Protein AF-A0A8J6BD23-F1 (afdb_monomer_lite)

Structure (mmCIF, N/CA/C/O backbone):
data_AF-A0A8J6BD23-F1
#
_entry.id   AF-A0A8J6BD23-F1
#
loop_
_atom_site.group_PDB
_atom_site.id
_atom_site.type_symbol
_atom_site.label_atom_id
_atom_site.label_alt_id
_atom_site.label_comp_id
_atom_site.label_asym_id
_atom_site.label_entity_id
_atom_site.label_seq_id
_atom_site.pdbx_PDB_ins_code
_atom_site.Cartn_x
_atom_site.Cartn_y
_atom_site.Cartn_z
_atom_site.occupancy
_atom_site.B_iso_or_equiv
_atom_site.auth_seq_id
_atom_site.auth_comp_id
_atom_site.auth_asym_id
_atom_site.auth_atom_id
_atom_site.pdbx_PDB_model_num
ATOM 1 N N . MET A 1 1 ? 3.034 -16.758 -1.862 1.00 58.25 1 MET A N 1
ATOM 2 C CA . MET A 1 1 ? 3.308 -15.305 -1.785 1.00 58.25 1 MET A CA 1
ATOM 3 C C . MET A 1 1 ? 3.445 -14.851 -0.335 1.00 58.25 1 MET A C 1
ATOM 5 O O . MET A 1 1 ? 2.520 -15.062 0.439 1.00 58.25 1 MET A O 1
ATOM 9 N N . ARG A 1 2 ? 4.593 -14.283 0.069 1.00 73.25 2 ARG A N 1
ATOM 10 C CA . ARG A 1 2 ? 4.886 -13.944 1.483 1.00 73.25 2 ARG A CA 1
ATOM 11 C C . ARG A 1 2 ? 4.056 -12.765 2.028 1.00 73.25 2 ARG A C 1
ATOM 13 O O . ARG A 1 2 ? 3.784 -12.750 3.224 1.00 73.25 2 ARG A O 1
ATOM 20 N N . PHE A 1 3 ? 3.598 -11.848 1.170 1.00 66.62 3 PHE A N 1
ATOM 21 C CA . PHE A 1 3 ? 2.821 -10.658 1.559 1.00 66.62 3 PHE A CA 1
ATOM 22 C C . PHE A 1 3 ? 1.382 -10.957 2.009 1.00 66.62 3 PHE A C 1
ATOM 24 O O . PHE A 1 3 ? 0.852 -10.245 2.853 1.00 66.62 3 PHE A O 1
ATOM 31 N N . LEU A 1 4 ? 0.779 -12.066 1.561 1.00 71.12 4 LEU A N 1
ATOM 32 C CA . LEU A 1 4 ? -0.558 -12.498 2.005 1.00 71.12 4 LEU A CA 1
ATOM 33 C C . LEU A 1 4 ? -0.632 -12.786 3.514 1.00 71.12 4 LEU A C 1
ATOM 35 O O . LEU A 1 4 ? -1.715 -12.919 4.072 1.00 71.12 4 LEU A O 1
ATOM 39 N N . ARG A 1 5 ? 0.512 -12.877 4.203 1.00 76.25 5 ARG A N 1
ATOM 40 C CA . ARG A 1 5 ? 0.549 -12.992 5.664 1.00 76.25 5 ARG A CA 1
ATOM 41 C C . ARG A 1 5 ? 0.000 -11.743 6.361 1.00 76.25 5 ARG A C 1
ATOM 43 O O . ARG A 1 5 ? -0.503 -11.885 7.470 1.00 76.25 5 ARG A O 1
ATOM 50 N N . ALA A 1 6 ? 0.042 -10.572 5.722 1.00 71.62 6 ALA A N 1
ATOM 51 C CA . ALA A 1 6 ? -0.506 -9.333 6.274 1.00 71.62 6 ALA A CA 1
ATOM 52 C C . ALA A 1 6 ? -2.034 -9.388 6.467 1.00 71.62 6 ALA A C 1
ATOM 54 O O . ALA A 1 6 ? -2.536 -8.807 7.423 1.00 71.62 6 ALA A O 1
ATOM 55 N N . LEU A 1 7 ? -2.765 -10.179 5.667 1.00 72.44 7 LEU A N 1
ATOM 56 C CA . LEU A 1 7 ? -4.206 -10.426 5.857 1.00 72.44 7 LEU A CA 1
ATOM 57 C C . LEU A 1 7 ? -4.535 -11.075 7.209 1.00 72.44 7 LEU A C 1
ATOM 59 O O . LEU A 1 7 ? -5.641 -10.907 7.716 1.00 72.44 7 LEU A O 1
ATOM 63 N N . ARG A 1 8 ? -3.583 -11.771 7.850 1.00 75.69 8 ARG A N 1
ATOM 64 C CA . ARG A 1 8 ? -3.799 -12.320 9.202 1.00 75.69 8 ARG A CA 1
ATOM 65 C C . ARG A 1 8 ? -3.991 -11.235 10.261 1.00 75.69 8 ARG A C 1
ATOM 67 O O . ARG A 1 8 ? -4.516 -11.540 11.324 1.00 75.69 8 ARG A O 1
ATOM 74 N N . LEU A 1 9 ? -3.621 -9.982 9.983 1.00 73.19 9 LEU A N 1
ATOM 75 C CA . LEU A 1 9 ? -3.887 -8.855 10.881 1.00 73.19 9 LEU A CA 1
ATOM 76 C C . LEU A 1 9 ? -5.387 -8.593 11.077 1.00 73.19 9 LEU A C 1
ATOM 78 O O . LEU A 1 9 ? -5.752 -7.985 12.076 1.00 73.19 9 LEU A O 1
ATOM 82 N N . ILE A 1 10 ? -6.259 -9.106 10.203 1.00 76.19 10 ILE A N 1
ATOM 83 C CA . ILE A 1 10 ? -7.717 -9.066 10.406 1.00 76.19 10 ILE A CA 1
ATOM 84 C C . ILE A 1 10 ? -8.107 -9.826 11.685 1.00 76.19 10 ILE A C 1
ATOM 86 O O . ILE A 1 10 ? -8.919 -9.349 12.473 1.00 76.19 10 ILE A O 1
ATOM 90 N N . GLN A 1 11 ? -7.450 -10.957 11.960 1.00 77.12 11 GLN A N 1
ATOM 91 C CA . GLN A 1 11 ? -7.696 -11.764 13.161 1.00 77.12 11 GLN A CA 1
ATOM 92 C C . GLN A 1 11 ? -7.183 -11.089 14.444 1.00 77.12 11 GLN A C 1
ATOM 94 O O . GLN A 1 11 ? -7.508 -11.526 15.544 1.00 77.12 11 GLN A O 1
ATOM 99 N N . PHE A 1 12 ? -6.401 -10.007 14.340 1.00 79.88 12 PHE A N 1
ATOM 100 C CA . PHE A 1 12 ? -5.865 -9.297 15.504 1.00 79.88 12 PHE A CA 1
ATOM 101 C C . PHE A 1 12 ? -6.976 -8.744 16.403 1.00 79.88 12 PHE A C 1
ATOM 103 O O . PHE A 1 12 ? -6.882 -8.851 17.625 1.00 79.88 12 PHE A O 1
ATOM 110 N N . SER A 1 13 ? -8.054 -8.219 15.810 1.00 74.12 13 SER A N 1
ATOM 111 C CA . SER A 1 13 ? -9.214 -7.736 16.566 1.00 74.12 13 SER A CA 1
ATOM 112 C C . SER A 1 13 ? -9.904 -8.867 17.340 1.00 74.12 13 SER A C 1
ATOM 114 O O . SER A 1 13 ? -10.296 -8.672 18.489 1.00 74.12 13 SER A O 1
ATOM 116 N 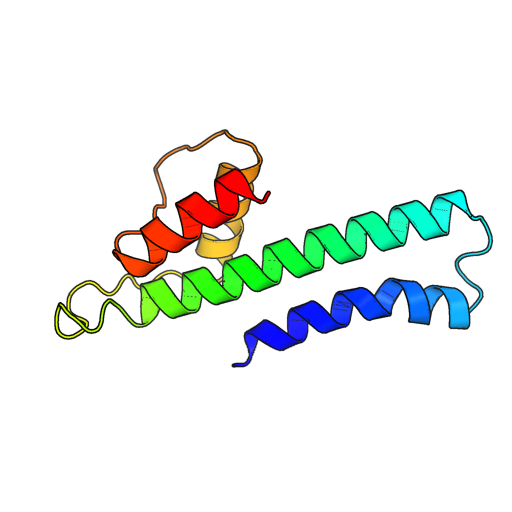N . GLU A 1 14 ? -10.031 -10.054 16.739 1.00 78.50 14 GLU A N 1
ATOM 117 C CA . GLU A 1 14 ? -10.643 -11.231 17.375 1.00 78.50 14 GLU A CA 1
ATOM 118 C C . GLU A 1 14 ? -9.779 -11.758 18.531 1.00 78.50 14 GLU A C 1
ATOM 120 O O . GLU A 1 14 ? -10.286 -12.050 19.614 1.00 78.50 14 GLU A O 1
ATOM 125 N N . ILE A 1 15 ? -8.455 -11.793 18.349 1.00 83.19 15 ILE A N 1
ATOM 126 C CA . ILE A 1 15 ? -7.505 -12.211 19.391 1.00 83.19 15 ILE A CA 1
ATOM 127 C C . ILE A 1 15 ? -7.553 -11.251 20.591 1.00 83.19 15 ILE A C 1
ATOM 129 O O . ILE A 1 15 ? -7.543 -11.691 21.740 1.00 83.19 15 ILE A O 1
ATOM 133 N N . LEU A 1 16 ? -7.650 -9.940 20.354 1.00 79.94 16 LEU A N 1
ATOM 134 C CA . LEU A 1 16 ? -7.717 -8.941 21.428 1.00 79.94 16 LEU A CA 1
ATOM 135 C C . LEU A 1 16 ? -9.027 -9.003 22.230 1.00 79.94 16 LEU A C 1
ATOM 137 O O . LEU A 1 16 ? -9.033 -8.686 23.424 1.00 79.94 16 LEU A O 1
ATOM 141 N N . GLN A 1 17 ? -10.122 -9.430 21.595 1.00 80.31 17 GLN A N 1
ATOM 142 C CA . GLN A 1 17 ? -11.377 -9.741 22.285 1.00 80.31 17 GLN A CA 1
ATOM 143 C C . GLN A 1 17 ? -11.244 -11.006 23.134 1.00 80.31 17 GLN A C 1
ATOM 145 O O . GLN A 1 17 ? -11.667 -11.008 24.288 1.00 80.31 17 GLN A O 1
ATOM 150 N N . PHE A 1 18 ? -10.594 -12.050 22.608 1.00 83.44 18 PHE A N 1
ATOM 151 C CA . PHE A 1 18 ? -10.343 -13.289 23.350 1.00 83.44 18 PHE A CA 1
ATOM 152 C C . PHE A 1 18 ? -9.483 -13.058 24.605 1.00 83.44 18 PHE A C 1
ATOM 154 O O . PHE A 1 18 ? -9.729 -13.654 25.650 1.00 83.44 18 PHE A O 1
ATOM 161 N N . LEU A 1 19 ? -8.520 -12.133 24.539 1.00 85.69 19 LEU A N 1
ATOM 162 C CA . LEU A 1 19 ? -7.677 -11.731 25.674 1.00 85.69 19 LEU A CA 1
ATOM 163 C C . LEU A 1 19 ? -8.377 -10.793 26.679 1.00 85.69 19 LEU A C 1
ATOM 165 O O . LEU A 1 19 ? -7.750 -10.353 27.641 1.00 85.69 19 LEU A O 1
ATOM 169 N N . ASN A 1 20 ? -9.664 -10.482 26.484 1.00 82.31 20 ASN A N 1
ATOM 170 C CA . ASN A 1 20 ? -10.483 -9.657 27.382 1.00 82.31 20 ASN A CA 1
ATOM 171 C C . ASN A 1 20 ? -9.939 -8.220 27.605 1.00 82.31 20 ASN A C 1
ATOM 173 O O . ASN A 1 20 ? -10.270 -7.563 28.597 1.00 82.31 20 ASN A O 1
ATOM 177 N N . ILE A 1 21 ? -9.102 -7.728 26.679 1.00 83.75 21 ILE A N 1
ATOM 178 C CA . ILE A 1 21 ? -8.521 -6.371 26.681 1.00 83.75 21 ILE A CA 1
ATOM 179 C C . ILE A 1 21 ? -9.541 -5.359 26.140 1.00 83.75 21 ILE A C 1
ATOM 181 O O . ILE A 1 21 ? -9.692 -4.264 26.681 1.00 83.75 21 ILE A O 1
ATOM 185 N N . LEU A 1 22 ? -10.275 -5.728 25.085 1.00 78.44 22 LEU A N 1
ATOM 186 C CA . LEU A 1 22 ? -11.310 -4.888 24.481 1.00 78.44 22 LEU A CA 1
ATOM 187 C C . LEU A 1 22 ? -12.683 -5.215 25.073 1.00 78.44 22 LEU A C 1
ATOM 189 O O . LEU A 1 22 ? -13.322 -6.181 24.673 1.00 78.44 22 LEU A O 1
ATOM 193 N N . LYS A 1 23 ? -13.147 -4.385 26.012 1.00 79.50 23 LYS A N 1
ATOM 194 C CA . LYS A 1 23 ? -14.438 -4.583 26.698 1.00 79.50 23 LYS A CA 1
ATOM 195 C C . LYS A 1 23 ? -15.579 -3.726 26.145 1.00 79.50 23 LYS A C 1
ATOM 197 O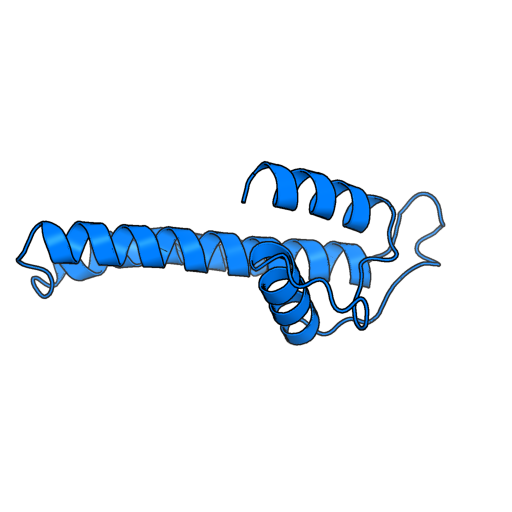 O . LYS A 1 23 ? -16.744 -4.068 26.312 1.00 79.50 23 LYS A O 1
ATOM 202 N N . THR A 1 24 ? -15.255 -2.621 25.475 1.00 89.56 24 THR A N 1
ATOM 203 C CA . THR A 1 24 ? -16.242 -1.652 24.978 1.00 89.56 24 THR A CA 1
ATOM 204 C C . THR A 1 24 ? -16.509 -1.857 23.487 1.00 89.56 24 THR A C 1
ATOM 206 O O . THR A 1 24 ? -15.571 -1.910 22.689 1.00 89.56 24 THR A O 1
ATOM 209 N N . SER A 1 25 ? -17.784 -1.867 23.080 1.00 86.94 25 SER A N 1
ATOM 210 C CA . SER A 1 25 ? -18.200 -2.030 21.674 1.00 86.94 25 SER A CA 1
ATOM 211 C C . SER A 1 25 ? -17.585 -0.991 20.728 1.00 86.94 25 SER A C 1
ATOM 213 O O . SER A 1 25 ? -17.266 -1.307 19.583 1.00 86.94 25 SER A O 1
ATOM 215 N N . ASN A 1 26 ? -17.374 0.240 21.203 1.00 87.06 26 ASN A N 1
ATOM 216 C CA . ASN A 1 26 ? -16.727 1.298 20.423 1.00 87.06 26 ASN A CA 1
ATOM 217 C C . ASN A 1 26 ? -15.244 0.992 20.165 1.00 87.06 26 ASN A C 1
ATOM 219 O O . ASN A 1 26 ? -14.778 1.143 19.040 1.00 87.06 26 ASN A O 1
ATOM 223 N N . SER A 1 27 ? -14.520 0.499 21.175 1.00 86.12 27 SER A N 1
ATOM 224 C CA . SER A 1 27 ? -13.112 0.108 21.042 1.00 86.12 27 SER A CA 1
ATOM 225 C C . SER A 1 27 ? -12.947 -1.088 20.106 1.00 86.12 27 SER A C 1
ATOM 227 O O . SER A 1 27 ? -12.031 -1.101 19.293 1.00 86.12 27 SER A O 1
ATOM 229 N N . ILE A 1 28 ? -13.869 -2.055 20.162 1.00 86.94 28 ILE A N 1
ATOM 230 C CA . ILE A 1 28 ? -13.906 -3.195 19.236 1.00 86.94 28 ILE A CA 1
ATOM 231 C C . ILE A 1 28 ? -14.074 -2.726 17.789 1.00 86.94 28 ILE A C 1
ATOM 233 O O . ILE A 1 28 ? -13.296 -3.120 16.924 1.00 86.94 28 ILE A O 1
ATOM 237 N N . LYS A 1 29 ? -15.064 -1.865 17.520 1.00 88.19 29 LYS A N 1
ATOM 238 C CA . LYS A 1 29 ? -15.292 -1.333 16.167 1.00 88.19 29 LYS A CA 1
ATOM 239 C C . LYS A 1 29 ? -14.081 -0.556 15.658 1.00 88.19 29 LYS A C 1
ATOM 241 O O . LYS A 1 29 ? -13.698 -0.729 14.506 1.00 88.19 29 LYS A O 1
ATOM 246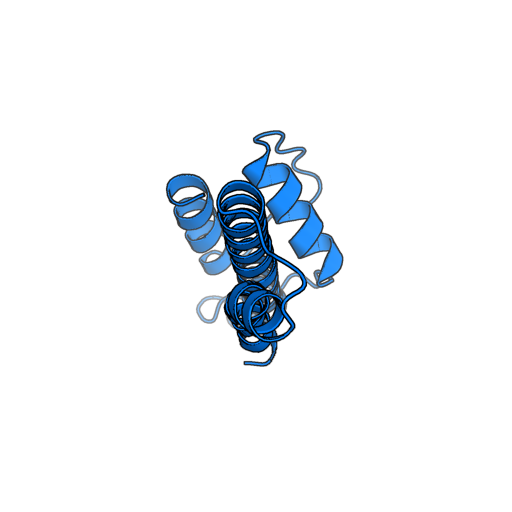 N N . LEU A 1 30 ? -13.470 0.257 16.518 1.00 87.94 30 LEU A N 1
ATOM 247 C CA . LEU A 1 30 ? -12.289 1.046 16.178 1.00 87.94 30 LEU A CA 1
ATOM 248 C C . LEU A 1 30 ? -11.087 0.158 15.834 1.00 87.94 30 LEU A C 1
ATOM 250 O O . LEU A 1 30 ? -10.471 0.358 14.792 1.00 87.94 30 LEU A O 1
ATOM 254 N N . VAL A 1 31 ? -10.781 -0.847 16.661 1.00 88.06 31 VAL A N 1
A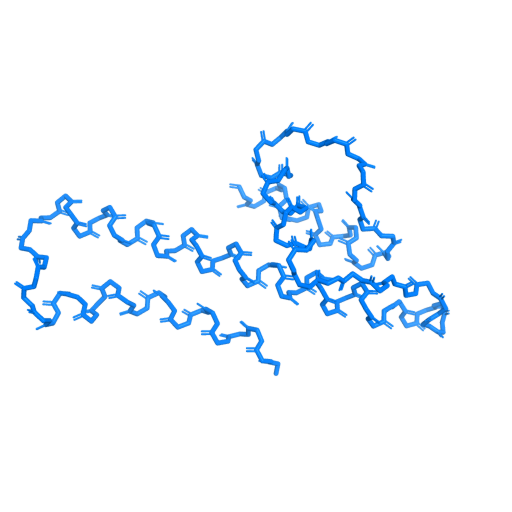TOM 255 C CA . VAL A 1 31 ? -9.673 -1.777 16.387 1.00 88.06 31 VAL A CA 1
ATOM 256 C C . VAL A 1 31 ? -9.935 -2.574 15.116 1.00 88.06 31 VAL A C 1
ATOM 258 O O . VAL A 1 31 ? -9.030 -2.707 14.304 1.00 88.06 31 VAL A O 1
ATOM 261 N N . ASN A 1 32 ? -11.168 -3.031 14.890 1.00 86.69 32 ASN A N 1
ATOM 262 C CA . ASN A 1 32 ? -11.508 -3.765 13.675 1.00 86.69 32 ASN A CA 1
ATOM 263 C C . ASN A 1 32 ? -11.318 -2.908 12.408 1.00 86.69 32 ASN A C 1
ATOM 265 O O . ASN A 1 32 ? -10.703 -3.360 11.446 1.00 86.69 32 ASN A O 1
ATOM 269 N N . LEU A 1 33 ? -11.768 -1.647 12.426 1.00 88.38 33 LEU A N 1
ATOM 270 C CA . LEU A 1 33 ? -11.558 -0.711 11.314 1.00 88.38 33 LEU A CA 1
ATOM 271 C C . LEU A 1 33 ? -10.069 -0.464 11.043 1.00 88.38 33 LEU A C 1
ATOM 273 O O . LEU A 1 33 ? -9.638 -0.542 9.894 1.00 88.38 33 LEU A O 1
ATOM 277 N N . LEU A 1 34 ? -9.275 -0.224 12.091 1.00 88.81 34 LEU A N 1
ATOM 278 C CA . LEU A 1 34 ? -7.828 -0.031 11.956 1.00 88.81 34 LEU A CA 1
ATOM 279 C C . LEU A 1 34 ? -7.126 -1.292 11.439 1.00 88.81 34 LEU A C 1
ATOM 281 O O . LEU A 1 34 ? -6.273 -1.199 10.560 1.00 88.81 34 LEU A O 1
ATOM 285 N N . SER A 1 35 ? -7.493 -2.471 11.944 1.00 86.12 35 SER A N 1
ATOM 286 C CA . SER A 1 35 ? -6.940 -3.752 11.498 1.00 86.12 35 SER A CA 1
ATOM 287 C C . SER A 1 35 ? -7.238 -4.014 10.026 1.00 86.12 35 SER A C 1
ATOM 289 O O . SER A 1 35 ? -6.325 -4.384 9.288 1.00 86.12 35 SER A O 1
ATOM 291 N N . ILE A 1 36 ? -8.477 -3.782 9.579 1.00 88.00 36 ILE A N 1
ATOM 292 C CA . ILE A 1 36 ? -8.855 -3.927 8.168 1.00 88.00 36 ILE A CA 1
ATOM 293 C C . ILE A 1 36 ? -8.048 -2.947 7.315 1.00 88.00 36 ILE A C 1
ATOM 295 O O . ILE A 1 36 ? -7.377 -3.386 6.381 1.00 88.00 36 ILE A O 1
ATOM 299 N N . PHE A 1 37 ? -8.032 -1.662 7.681 1.00 89.69 37 PHE A N 1
ATOM 300 C CA . PHE A 1 37 ? -7.313 -0.617 6.950 1.00 89.69 37 PHE A CA 1
ATOM 301 C C . PHE A 1 37 ? -5.819 -0.937 6.790 1.00 89.69 37 PHE A C 1
ATOM 303 O O . PHE A 1 37 ? -5.310 -0.998 5.670 1.00 89.69 37 PHE A O 1
ATOM 310 N N . ILE A 1 38 ? -5.122 -1.227 7.894 1.00 89.19 38 ILE A N 1
ATOM 311 C CA . ILE A 1 38 ? -3.686 -1.541 7.882 1.00 89.19 38 ILE A CA 1
ATOM 312 C C . ILE A 1 38 ? -3.417 -2.832 7.097 1.00 89.19 38 ILE A C 1
ATOM 314 O O . ILE A 1 38 ? -2.444 -2.902 6.344 1.00 89.19 38 ILE A O 1
ATOM 318 N N . SER A 1 39 ? -4.269 -3.855 7.238 1.00 87.31 39 SER A N 1
ATOM 319 C CA . SER A 1 39 ? -4.079 -5.125 6.529 1.00 87.31 39 SER A CA 1
ATOM 320 C C . SER A 1 39 ? -4.206 -4.961 5.015 1.00 87.31 39 SER A C 1
ATOM 322 O O . SER A 1 39 ? -3.351 -5.460 4.278 1.00 87.31 39 SER A O 1
ATOM 324 N N . THR A 1 40 ? -5.219 -4.227 4.546 1.00 89.44 40 THR A N 1
ATOM 325 C CA . THR A 1 40 ? -5.455 -3.980 3.121 1.00 89.44 40 THR A CA 1
ATOM 326 C C . THR A 1 40 ? -4.329 -3.135 2.544 1.00 89.44 40 THR A C 1
ATOM 328 O O . THR A 1 40 ? -3.770 -3.499 1.511 1.00 89.44 40 THR A O 1
ATOM 331 N N . TRP A 1 41 ? -3.919 -2.078 3.251 1.00 90.12 41 TRP A N 1
ATOM 332 C CA . TRP A 1 41 ? -2.822 -1.210 2.824 1.00 90.12 41 TRP A CA 1
ATOM 333 C C . TRP A 1 41 ? -1.496 -1.966 2.669 1.00 90.12 41 TRP A C 1
ATOM 335 O O . TRP A 1 41 ? -0.871 -1.906 1.610 1.00 90.12 41 TRP A O 1
ATOM 345 N N . LEU A 1 42 ? -1.082 -2.741 3.678 1.00 90.56 42 LEU A N 1
ATOM 346 C CA . LEU A 1 42 ? 0.165 -3.517 3.612 1.00 90.56 42 LEU A CA 1
ATOM 347 C C . LEU A 1 42 ? 0.097 -4.635 2.563 1.00 90.56 42 LEU A C 1
ATOM 349 O O . LEU A 1 42 ? 1.086 -4.924 1.888 1.00 90.56 42 LEU A O 1
ATOM 353 N N . THR A 1 43 ? -1.068 -5.262 2.392 1.00 90.62 43 THR A N 1
ATOM 354 C CA . THR A 1 43 ? -1.253 -6.304 1.371 1.00 90.62 43 THR A CA 1
ATOM 355 C C . THR A 1 43 ? -1.155 -5.713 -0.036 1.00 90.62 43 THR A C 1
ATOM 357 O O . THR A 1 43 ? -0.468 -6.286 -0.884 1.00 90.62 43 THR A O 1
ATOM 360 N N . ALA A 1 44 ? -1.766 -4.549 -0.270 1.00 91.19 44 ALA A N 1
ATOM 361 C CA . ALA A 1 44 ? -1.646 -3.808 -1.522 1.00 91.19 44 ALA A CA 1
ATOM 362 C C . ALA A 1 44 ? -0.194 -3.378 -1.790 1.00 91.19 44 ALA A C 1
ATOM 364 O O . ALA A 1 44 ? 0.290 -3.530 -2.912 1.00 91.19 44 ALA A O 1
ATOM 365 N N . ALA A 1 45 ? 0.540 -2.939 -0.758 1.00 91.75 45 ALA A N 1
ATOM 366 C CA . ALA A 1 45 ? 1.957 -2.575 -0.874 1.00 91.75 45 ALA A CA 1
ATOM 367 C C . ALA A 1 45 ? 2.819 -3.772 -1.290 1.00 91.75 45 ALA A C 1
ATOM 369 O O . ALA A 1 45 ? 3.690 -3.664 -2.151 1.00 91.75 45 ALA A O 1
ATOM 370 N N . GLY A 1 46 ? 2.546 -4.946 -0.719 1.00 90.44 46 GLY A N 1
ATOM 371 C CA . GLY A 1 46 ? 3.220 -6.182 -1.107 1.00 90.44 46 GLY A CA 1
ATOM 372 C C . GLY A 1 46 ? 2.892 -6.628 -2.531 1.00 90.44 46 GLY A C 1
ATOM 373 O O . GLY A 1 46 ? 3.765 -7.175 -3.206 1.00 90.44 46 GLY A O 1
ATOM 374 N N . PHE A 1 47 ? 1.664 -6.381 -2.994 1.00 91.00 47 PHE A N 1
ATOM 375 C CA . PHE A 1 47 ? 1.256 -6.682 -4.362 1.00 91.00 47 PHE A CA 1
ATOM 376 C C . PHE A 1 47 ? 1.963 -5.773 -5.372 1.00 91.00 47 PHE A C 1
ATOM 378 O O . PHE A 1 47 ? 2.607 -6.289 -6.284 1.00 91.00 47 PHE A O 1
ATOM 385 N N . ILE A 1 48 ? 1.934 -4.448 -5.178 1.00 91.88 48 ILE A N 1
ATOM 386 C CA . ILE A 1 48 ? 2.609 -3.514 -6.093 1.00 91.88 48 ILE A CA 1
ATOM 387 C C . ILE A 1 48 ? 4.127 -3.737 -6.099 1.00 91.88 48 ILE A C 1
ATOM 389 O O . ILE A 1 48 ? 4.733 -3.762 -7.163 1.00 91.88 48 ILE A O 1
ATOM 393 N N . HIS A 1 49 ? 4.732 -4.023 -4.941 1.00 92.75 49 HIS A N 1
ATOM 394 C CA . HIS A 1 49 ? 6.151 -4.365 -4.843 1.00 92.75 49 HIS A CA 1
ATOM 395 C C . HIS A 1 49 ? 6.509 -5.619 -5.646 1.00 92.75 49 HIS A C 1
ATOM 397 O O . HIS A 1 49 ? 7.561 -5.670 -6.277 1.00 92.75 49 HIS A O 1
ATOM 403 N N . LEU A 1 50 ? 5.665 -6.656 -5.607 1.00 90.12 50 LEU A N 1
ATOM 404 C CA . LEU A 1 50 ? 5.884 -7.864 -6.398 1.00 90.12 50 LEU A CA 1
ATOM 405 C C . LEU A 1 50 ? 5.792 -7.553 -7.895 1.00 90.12 50 LEU A C 1
ATOM 407 O O . LEU A 1 50 ? 6.652 -7.995 -8.653 1.00 90.12 50 LEU A O 1
ATOM 411 N N . VAL A 1 51 ? 4.754 -6.825 -8.305 1.00 91.12 51 VAL A N 1
ATOM 412 C CA . VAL A 1 51 ? 4.485 -6.519 -9.713 1.00 91.12 51 VAL A CA 1
ATOM 413 C C . VAL A 1 51 ? 5.588 -5.639 -10.303 1.00 91.12 51 VAL A C 1
ATOM 415 O O . VAL A 1 51 ? 6.158 -5.996 -11.329 1.00 91.12 51 VAL A O 1
ATOM 418 N N . GLU A 1 52 ? 5.966 -4.559 -9.618 1.00 90.50 52 GLU A N 1
ATOM 419 C CA . GLU A 1 52 ? 7.003 -3.632 -10.091 1.00 90.50 52 GLU A CA 1
ATOM 420 C C . GLU A 1 52 ? 8.396 -4.279 -10.130 1.00 90.50 52 GLU A C 1
ATOM 422 O O . GLU A 1 52 ? 9.121 -4.097 -11.106 1.00 90.50 52 GLU A O 1
ATOM 427 N N . ASN A 1 53 ? 8.763 -5.097 -9.133 1.00 89.31 53 ASN A N 1
ATOM 428 C CA . ASN A 1 53 ? 10.062 -5.784 -9.145 1.00 89.31 53 ASN A CA 1
ATOM 429 C C . ASN A 1 53 ? 10.125 -6.948 -10.139 1.00 89.31 53 ASN A C 1
ATOM 431 O O . ASN A 1 53 ? 11.209 -7.277 -10.617 1.00 89.31 53 ASN A O 1
ATOM 435 N N . SER A 1 54 ? 8.995 -7.601 -10.422 1.00 86.94 54 SER A N 1
ATOM 436 C CA . SER A 1 54 ? 8.968 -8.684 -11.409 1.00 86.94 54 SER A CA 1
ATOM 437 C C . SER A 1 54 ? 9.046 -8.121 -12.825 1.00 86.94 54 SER A C 1
ATOM 439 O O . SER A 1 54 ? 9.774 -8.671 -13.642 1.00 86.94 54 SER A O 1
ATOM 441 N N . GLY A 1 55 ? 8.350 -7.013 -13.098 1.00 87.81 55 GLY A N 1
ATOM 442 C CA . GLY A 1 55 ? 8.176 -6.473 -14.444 1.00 87.81 55 GLY A CA 1
ATOM 443 C C . GLY A 1 55 ? 7.011 -7.131 -15.190 1.00 87.81 55 GLY A C 1
ATOM 444 O O . GLY A 1 55 ? 6.394 -8.093 -14.722 1.00 87.81 55 GLY A O 1
ATOM 445 N N . ASP A 1 56 ? 6.706 -6.603 -16.371 1.00 88.44 56 ASP A N 1
ATOM 446 C CA . ASP A 1 56 ? 5.623 -7.094 -17.216 1.00 88.44 56 ASP A CA 1
ATOM 447 C C . ASP A 1 56 ? 6.068 -8.304 -18.069 1.00 88.44 56 ASP A C 1
ATOM 449 O O . ASP A 1 56 ? 7.086 -8.227 -18.768 1.00 88.44 56 ASP A O 1
ATOM 453 N N . PRO A 1 57 ? 5.284 -9.401 -18.114 1.00 86.31 57 PRO A N 1
ATOM 454 C CA . PRO A 1 57 ? 5.605 -10.572 -18.937 1.00 86.31 57 PRO A CA 1
ATOM 455 C C . PRO A 1 57 ? 5.654 -10.280 -20.444 1.00 86.31 57 PRO A C 1
ATOM 457 O O . PRO A 1 57 ? 6.424 -10.903 -21.170 1.00 86.31 57 PRO A O 1
ATOM 460 N N . TRP A 1 58 ? 4.836 -9.335 -20.917 1.00 85.69 58 TRP A N 1
ATOM 461 C CA . TRP A 1 58 ? 4.731 -8.953 -22.334 1.00 85.69 58 TRP A CA 1
ATOM 462 C C . TRP A 1 58 ? 5.929 -8.141 -22.841 1.00 85.69 58 TRP A C 1
ATOM 464 O O . TRP A 1 58 ? 6.176 -8.120 -24.041 1.00 85.69 58 TRP A O 1
ATOM 474 N N . GLU A 1 59 ? 6.700 -7.536 -21.939 1.00 82.81 59 GLU A N 1
ATOM 475 C CA . GLU A 1 59 ? 7.919 -6.775 -22.247 1.00 82.81 59 GLU A CA 1
ATOM 476 C C . GLU A 1 59 ? 9.187 -7.588 -21.922 1.00 82.81 59 GLU A C 1
ATOM 478 O O . GLU A 1 59 ? 10.256 -7.030 -21.674 1.00 82.81 59 GLU A O 1
ATOM 483 N N . ASN A 1 60 ? 9.084 -8.924 -21.851 1.00 84.19 60 ASN A N 1
ATOM 484 C CA . ASN A 1 60 ? 10.168 -9.818 -21.420 1.00 84.19 60 ASN A CA 1
ATOM 485 C C . ASN A 1 60 ? 10.807 -9.398 -20.077 1.00 84.19 60 ASN A C 1
ATOM 487 O O . ASN A 1 60 ? 12.012 -9.567 -19.886 1.00 84.19 60 ASN A O 1
ATOM 491 N N . PHE A 1 61 ? 10.017 -8.829 -19.155 1.00 83.69 61 PHE A N 1
ATOM 492 C CA . PHE A 1 61 ? 10.466 -8.328 -17.847 1.00 83.69 61 PHE A CA 1
ATOM 493 C C . PHE A 1 61 ? 11.548 -7.228 -17.904 1.00 83.69 61 PHE A C 1
ATOM 495 O O . PHE A 1 61 ? 12.254 -6.989 -16.924 1.00 83.69 61 PHE A O 1
ATOM 502 N N . GLN A 1 62 ? 11.679 -6.531 -19.037 1.00 82.31 62 GLN A N 1
ATOM 503 C CA . GLN A 1 62 ? 12.657 -5.449 -19.224 1.00 82.31 62 GLN A CA 1
ATOM 504 C C . GLN A 1 62 ? 12.298 -4.177 -18.441 1.00 82.31 62 GLN A C 1
ATOM 506 O O . GLN A 1 62 ? 13.176 -3.396 -18.089 1.00 82.31 62 GLN A O 1
ATOM 511 N N . ASN A 1 63 ? 11.013 -3.964 -18.155 1.00 86.44 63 ASN A N 1
ATOM 512 C CA . ASN A 1 63 ? 10.494 -2.772 -17.486 1.00 86.44 63 ASN A CA 1
ATOM 513 C C . ASN A 1 63 ? 10.385 -2.925 -15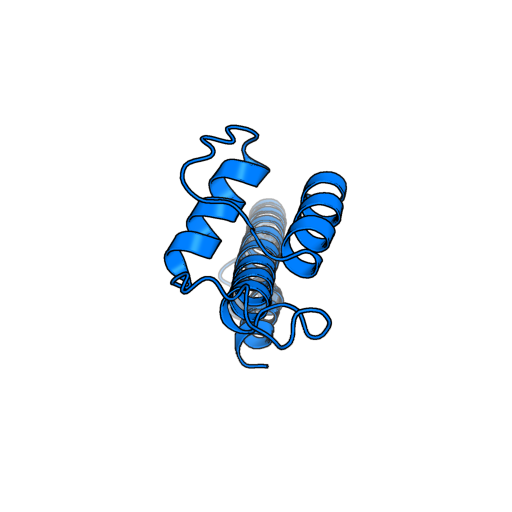.960 1.00 86.44 63 ASN A C 1
ATOM 515 O O . ASN A 1 63 ? 9.511 -2.315 -15.340 1.00 86.44 63 ASN A O 1
ATOM 519 N N . ASN A 1 64 ? 11.244 -3.750 -15.357 1.00 86.06 64 ASN A N 1
ATOM 520 C CA . ASN A 1 64 ? 11.278 -3.875 -13.908 1.00 86.06 64 ASN A CA 1
ATOM 521 C C . ASN A 1 64 ? 11.699 -2.553 -13.250 1.00 86.06 64 ASN A C 1
ATOM 523 O O . ASN A 1 64 ? 12.480 -1.760 -13.782 1.00 86.06 64 ASN A O 1
ATOM 527 N N . GLN A 1 65 ? 11.148 -2.309 -12.070 1.00 86.44 65 GLN A N 1
ATOM 528 C CA . GLN A 1 65 ? 11.537 -1.196 -11.230 1.00 86.44 65 GLN A CA 1
ATOM 529 C C . GLN A 1 65 ? 11.910 -1.751 -9.867 1.00 86.44 65 GLN A C 1
ATOM 531 O O . GLN A 1 65 ? 11.065 -2.279 -9.144 1.00 86.44 65 GLN A O 1
ATOM 536 N N . ALA A 1 66 ? 13.192 -1.615 -9.527 1.00 88.19 66 ALA A N 1
ATOM 537 C CA . ALA A 1 66 ? 13.720 -1.999 -8.228 1.00 88.19 66 ALA A CA 1
ATOM 538 C C . ALA A 1 66 ? 13.209 -1.034 -7.148 1.00 88.19 66 ALA A C 1
ATOM 540 O O . ALA A 1 66 ? 13.901 -0.092 -6.767 1.00 88.19 66 ALA A O 1
ATOM 541 N N . LEU A 1 67 ? 11.972 -1.247 -6.700 1.00 90.06 67 LEU A N 1
ATOM 542 C CA . LEU A 1 67 ? 11.368 -0.540 -5.578 1.00 90.06 67 LEU A CA 1
ATOM 543 C C . LEU A 1 67 ? 11.519 -1.371 -4.318 1.00 90.06 67 LEU A C 1
ATOM 545 O O . LEU A 1 67 ? 11.202 -2.563 -4.291 1.00 90.06 67 LEU A O 1
ATOM 549 N N . THR A 1 68 ? 11.947 -0.725 -3.246 1.00 93.44 68 THR A N 1
ATOM 550 C CA . THR A 1 68 ? 11.901 -1.322 -1.918 1.00 93.44 68 THR A CA 1
ATOM 551 C C . THR A 1 68 ? 10.460 -1.399 -1.421 1.00 93.44 68 THR A C 1
ATOM 553 O O . THR A 1 68 ? 9.595 -0.599 -1.778 1.00 93.44 68 THR A O 1
ATOM 556 N N . TYR A 1 69 ? 10.184 -2.360 -0.538 1.00 90.38 69 TYR A N 1
ATOM 557 C CA . TYR A 1 69 ? 8.850 -2.514 0.048 1.00 90.38 69 TYR A CA 1
ATOM 558 C C . TYR A 1 69 ? 8.352 -1.226 0.726 1.00 90.38 69 TYR A C 1
ATOM 560 O O . TYR A 1 69 ? 7.175 -0.889 0.631 1.00 90.38 69 TYR A O 1
ATOM 568 N N . TRP A 1 70 ? 9.247 -0.478 1.372 1.00 91.69 70 TRP A N 1
ATOM 569 C CA . TRP A 1 70 ? 8.905 0.763 2.066 1.00 91.69 70 TRP A CA 1
ATOM 570 C C . TRP A 1 70 ? 8.557 1.910 1.113 1.00 91.69 70 TRP A C 1
ATOM 572 O O . TRP A 1 70 ? 7.647 2.678 1.414 1.00 91.69 70 TRP A O 1
ATOM 582 N N . GLU A 1 71 ? 9.196 1.988 -0.056 1.00 92.81 71 GLU A N 1
ATOM 583 C CA . GLU A 1 71 ? 8.810 2.940 -1.106 1.00 92.81 71 GLU A CA 1
ATOM 584 C C . GLU A 1 71 ? 7.418 2.622 -1.657 1.00 92.81 71 GLU A C 1
ATOM 586 O O . GLU A 1 71 ? 6.628 3.532 -1.890 1.00 92.81 71 GLU A O 1
ATOM 591 N N . CYS A 1 72 ? 7.066 1.340 -1.791 1.00 91.88 72 CYS A N 1
ATOM 592 C CA . CYS A 1 72 ? 5.714 0.928 -2.176 1.00 91.88 72 CYS A CA 1
ATOM 593 C C . CYS A 1 72 ? 4.664 1.282 -1.108 1.00 91.88 72 CYS A C 1
ATOM 595 O O . CYS A 1 72 ? 3.561 1.715 -1.440 1.00 91.88 7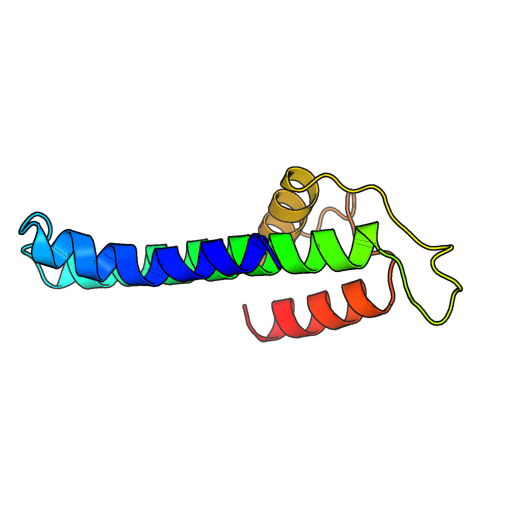2 CYS A O 1
ATOM 597 N N . VAL A 1 73 ? 4.997 1.122 0.177 1.00 92.94 73 VAL A N 1
ATOM 598 C CA . VAL A 1 73 ? 4.133 1.544 1.294 1.00 92.94 73 VAL A CA 1
ATOM 599 C C . VAL A 1 73 ? 3.913 3.059 1.258 1.00 92.94 73 VAL A C 1
ATOM 601 O O . VAL A 1 73 ? 2.771 3.512 1.373 1.00 92.94 73 VAL A O 1
ATOM 604 N N . TYR A 1 74 ? 4.983 3.830 1.046 1.00 93.75 74 TYR A N 1
ATOM 605 C CA . TYR A 1 74 ? 4.929 5.284 0.889 1.00 93.75 74 TYR A CA 1
ATOM 606 C C . TYR A 1 74 ? 4.077 5.699 -0.320 1.00 93.75 74 TYR A C 1
ATOM 608 O O . TYR A 1 74 ? 3.151 6.492 -0.158 1.00 93.75 74 TYR A O 1
ATOM 616 N N . LEU A 1 75 ? 4.305 5.092 -1.491 1.00 92.75 75 LEU A N 1
ATOM 617 C CA . LEU A 1 75 ? 3.524 5.319 -2.710 1.00 92.75 75 LEU A CA 1
ATOM 618 C C . LEU A 1 75 ? 2.022 5.162 -2.454 1.00 92.75 75 LEU A C 1
ATOM 620 O O . LEU A 1 75 ? 1.229 6.032 -2.817 1.00 92.75 75 LEU A O 1
ATOM 624 N N . LEU A 1 76 ? 1.616 4.070 -1.803 1.00 92.25 76 LEU A N 1
ATOM 625 C CA . LEU A 1 76 ? 0.202 3.824 -1.524 1.00 92.25 76 LEU A CA 1
ATOM 626 C C . LEU A 1 76 ? -0.371 4.782 -0.480 1.00 92.25 76 LEU A C 1
ATOM 628 O O . LEU A 1 76 ? -1.524 5.179 -0.615 1.00 92.25 76 LEU A O 1
ATOM 632 N N . MET A 1 77 ? 0.410 5.200 0.519 1.00 92.75 77 MET A N 1
ATOM 633 C CA . MET A 1 77 ? -0.035 6.205 1.492 1.00 92.75 77 MET A CA 1
ATOM 634 C C . MET A 1 77 ? -0.295 7.562 0.827 1.00 92.75 77 MET A C 1
ATOM 636 O O . MET A 1 77 ? -1.336 8.182 1.047 1.00 92.75 77 MET A O 1
ATOM 640 N N . VAL A 1 78 ? 0.633 8.010 -0.022 1.00 93.75 78 VAL A N 1
ATOM 641 C CA . VAL A 1 78 ? 0.530 9.259 -0.799 1.00 93.75 78 VAL A CA 1
ATOM 642 C C . VAL A 1 78 ? -0.631 9.200 -1.795 1.00 93.75 78 VAL A C 1
ATOM 644 O O . VAL A 1 78 ? -1.307 10.201 -2.025 1.00 93.75 78 VAL A O 1
ATOM 647 N N . THR A 1 79 ? -0.896 8.020 -2.357 1.00 92.31 79 THR A N 1
ATOM 648 C CA . THR A 1 79 ? -2.008 7.809 -3.292 1.00 92.31 79 THR A CA 1
ATOM 649 C C . THR A 1 79 ? -3.364 7.796 -2.579 1.00 92.31 79 THR A C 1
ATOM 651 O O . THR A 1 79 ? -4.265 8.507 -3.012 1.00 92.31 79 THR A O 1
ATOM 654 N N . MET A 1 80 ? -3.519 7.061 -1.467 1.00 90.62 80 MET A N 1
ATOM 655 C CA . MET A 1 80 ? -4.778 7.031 -0.694 1.00 90.62 80 MET A CA 1
ATOM 656 C C . MET A 1 80 ? -5.135 8.393 -0.102 1.00 90.62 80 MET A C 1
ATOM 658 O O . MET A 1 80 ? -6.301 8.756 -0.029 1.00 90.62 80 MET A O 1
ATOM 662 N N . SER A 1 81 ? -4.129 9.164 0.310 1.00 91.88 81 SER A N 1
ATOM 663 C CA . SER A 1 81 ? -4.328 10.537 0.784 1.00 91.88 81 SER A CA 1
ATOM 664 C C . SER A 1 81 ? -4.589 11.537 -0.345 1.00 91.88 81 SER A C 1
ATOM 666 O O . SER A 1 81 ? -4.771 12.721 -0.071 1.00 91.88 81 SER A O 1
ATOM 668 N N . THR A 1 82 ? -4.632 11.090 -1.606 1.00 92.38 82 THR A N 1
ATOM 669 C CA . THR A 1 82 ? -4.844 11.911 -2.811 1.00 92.38 82 THR A CA 1
ATOM 670 C C . THR A 1 82 ? -3.804 13.020 -3.018 1.00 92.38 82 THR A C 1
ATOM 672 O O . THR A 1 82 ? -4.044 13.964 -3.764 1.00 92.38 82 THR A O 1
ATOM 675 N N . VAL A 1 83 ? -2.630 12.907 -2.385 1.00 94.38 83 VAL A N 1
ATOM 676 C CA . VAL A 1 83 ? -1.553 13.905 -2.486 1.00 94.38 83 VAL A CA 1
ATOM 677 C C . VAL A 1 83 ? -0.816 13.779 -3.818 1.00 94.38 83 VAL A C 1
ATOM 679 O O . VAL A 1 83 ? -0.626 14.773 -4.510 1.00 94.38 83 VAL A O 1
ATOM 682 N N . GLY A 1 84 ? -0.413 12.557 -4.185 1.00 90.81 84 GLY A N 1
ATOM 683 C CA . GLY A 1 84 ? 0.142 12.252 -5.508 1.00 90.81 84 GLY A CA 1
ATOM 684 C C . GLY A 1 84 ? 1.381 13.062 -5.915 1.00 90.81 84 GLY A C 1
ATOM 685 O O . GLY A 1 84 ? 1.389 13.629 -7.003 1.00 90.81 84 GLY A O 1
ATOM 686 N N . TYR A 1 85 ? 2.437 13.095 -5.089 1.00 90.25 85 TYR A N 1
ATOM 687 C CA . TYR A 1 85 ? 3.670 13.851 -5.385 1.00 90.25 85 TYR A CA 1
ATOM 688 C C . TYR A 1 85 ? 4.317 13.512 -6.740 1.00 90.25 85 TYR A C 1
ATOM 690 O O . TYR A 1 85 ? 4.926 14.381 -7.360 1.00 90.25 85 TYR A O 1
ATOM 698 N N . GLY A 1 86 ? 4.193 12.260 -7.195 1.00 89.06 86 GLY A N 1
ATOM 699 C CA . GLY A 1 86 ? 4.753 11.798 -8.470 1.00 89.06 86 GLY A CA 1
ATOM 700 C C . GLY A 1 86 ? 6.266 11.544 -8.447 1.00 89.06 86 GLY A C 1
ATOM 701 O O . GLY A 1 86 ? 6.861 11.322 -9.498 1.00 89.06 86 GLY A O 1
ATOM 702 N N . ASP A 1 87 ? 6.882 11.553 -7.266 1.00 90.12 87 ASP A N 1
ATOM 703 C CA . ASP A 1 87 ? 8.279 11.182 -7.016 1.00 90.12 87 ASP A CA 1
ATOM 704 C C . ASP A 1 87 ? 8.514 9.677 -7.210 1.00 90.12 87 ASP A C 1
ATOM 706 O O . ASP A 1 87 ? 9.455 9.259 -7.886 1.00 90.12 87 ASP A O 1
ATOM 710 N N . VAL A 1 88 ? 7.607 8.865 -6.671 1.00 89.94 88 VAL A N 1
ATOM 711 C CA . VAL A 1 88 ? 7.533 7.420 -6.874 1.00 89.94 88 VAL A CA 1
ATOM 712 C C . VAL A 1 88 ? 6.218 7.117 -7.584 1.00 89.94 88 VAL A C 1
ATOM 714 O O . VAL A 1 88 ? 5.169 7.638 -7.218 1.00 89.94 88 VAL A O 1
ATOM 717 N N . TYR A 1 89 ? 6.257 6.284 -8.621 1.00 89.56 89 TYR A N 1
ATOM 718 C CA . TYR A 1 89 ? 5.069 5.846 -9.355 1.00 89.56 89 TYR A CA 1
ATOM 719 C C . TYR A 1 89 ? 5.299 4.476 -9.998 1.00 89.56 89 TYR A C 1
ATOM 721 O O . TYR A 1 89 ? 6.440 4.064 -10.212 1.00 89.56 89 TYR A O 1
ATOM 729 N N . ALA A 1 90 ? 4.201 3.781 -10.302 1.00 89.81 90 ALA A N 1
ATOM 730 C CA . ALA A 1 90 ? 4.208 2.485 -10.973 1.00 89.81 90 ALA A CA 1
ATOM 731 C C . ALA A 1 90 ? 4.537 2.639 -12.470 1.00 89.81 90 ALA A C 1
ATOM 733 O O . ALA A 1 90 ? 3.828 3.341 -13.211 1.00 89.81 90 ALA A O 1
ATOM 734 N N . LYS A 1 91 ? 5.609 1.990 -12.934 1.00 88.38 91 LYS A N 1
ATOM 735 C CA . LYS A 1 91 ? 5.996 2.004 -14.356 1.00 88.38 91 LYS A CA 1
ATOM 736 C C . LYS A 1 91 ? 5.404 0.839 -15.126 1.00 88.38 91 LYS A C 1
ATOM 738 O O . LYS A 1 91 ? 5.130 1.006 -16.314 1.00 88.38 91 LYS A O 1
ATOM 743 N N . THR A 1 92 ? 5.176 -0.291 -14.466 1.00 91.12 92 THR A N 1
ATOM 744 C CA . THR A 1 92 ? 4.619 -1.478 -15.116 1.00 91.12 92 THR A CA 1
ATOM 745 C C . THR A 1 92 ? 3.149 -1.275 -15.480 1.00 91.12 92 THR A C 1
ATOM 747 O O . THR A 1 92 ? 2.391 -0.576 -14.800 1.00 91.12 92 THR A O 1
ATOM 750 N N . THR A 1 93 ? 2.719 -1.902 -16.568 1.00 90.44 93 THR A N 1
ATOM 751 C CA . THR A 1 93 ? 1.334 -1.866 -17.050 1.00 90.44 93 THR A CA 1
ATOM 752 C C . THR A 1 93 ? 0.407 -2.534 -16.043 1.00 90.44 93 THR A C 1
ATOM 754 O O . THR A 1 93 ? -0.650 -1.991 -15.714 1.00 90.44 93 THR A O 1
ATOM 757 N N . LEU A 1 94 ? 0.835 -3.678 -15.495 1.00 89.88 94 LEU A N 1
ATOM 758 C CA . LEU A 1 94 ? 0.118 -4.361 -14.418 1.00 89.88 94 LEU A CA 1
ATOM 759 C C . LEU A 1 94 ? 0.040 -3.507 -13.149 1.00 89.88 94 LEU A C 1
ATOM 761 O O . LEU A 1 94 ? -1.019 -3.443 -12.522 1.00 89.88 94 LEU A O 1
ATOM 765 N N . GLY A 1 95 ? 1.127 -2.823 -12.784 1.00 91.06 95 GLY A N 1
ATOM 766 C CA . GLY A 1 95 ? 1.165 -1.946 -11.618 1.00 91.06 95 GLY A CA 1
ATOM 767 C C . GLY A 1 95 ? 0.204 -0.772 -11.759 1.00 91.06 95 GLY A C 1
ATOM 768 O O . GLY A 1 95 ? -0.579 -0.502 -10.850 1.00 91.06 95 GLY A O 1
ATOM 769 N N . ARG A 1 96 ? 0.169 -0.124 -12.928 1.00 91.38 96 ARG A N 1
ATOM 770 C CA . ARG A 1 96 ? -0.786 0.960 -13.218 1.00 91.38 96 ARG A CA 1
ATOM 771 C C . ARG A 1 96 ? -2.235 0.491 -13.173 1.00 91.38 96 ARG A C 1
ATOM 773 O O . ARG A 1 96 ? -3.067 1.175 -12.583 1.00 91.38 96 ARG A O 1
ATOM 780 N N . LEU A 1 97 ? -2.535 -0.672 -13.750 1.00 92.75 97 LEU A N 1
ATOM 781 C CA . LEU A 1 97 ? -3.877 -1.252 -13.695 1.00 92.75 97 LEU A CA 1
ATOM 782 C C . LEU A 1 97 ? -4.312 -1.489 -12.241 1.00 92.75 97 LEU A C 1
ATOM 784 O O . LEU A 1 97 ? -5.424 -1.127 -11.859 1.00 92.75 97 LEU A O 1
ATOM 788 N N . PHE A 1 98 ? -3.420 -2.042 -11.417 1.00 91.88 98 PHE A N 1
ATOM 789 C CA . PHE A 1 98 ? -3.681 -2.232 -9.993 1.00 91.88 98 PHE A CA 1
ATOM 790 C C . PHE A 1 98 ? -3.924 -0.906 -9.265 1.00 91.88 98 PHE A C 1
ATOM 792 O O . PHE A 1 98 ? -4.874 -0.812 -8.494 1.00 91.88 98 PHE A O 1
ATOM 799 N N . MET A 1 99 ? -3.125 0.129 -9.541 1.00 91.19 99 MET A N 1
ATOM 800 C CA . MET A 1 99 ? -3.308 1.456 -8.942 1.00 91.19 99 MET A CA 1
ATOM 801 C C . MET A 1 99 ? -4.681 2.054 -9.266 1.00 91.19 99 MET A C 1
ATOM 803 O O . MET A 1 99 ? -5.305 2.627 -8.381 1.00 91.19 99 MET A O 1
ATOM 807 N N . VAL A 1 100 ? -5.198 1.874 -10.487 1.00 92.69 100 VAL A N 1
ATOM 808 C CA . VAL A 1 100 ? -6.554 2.329 -10.851 1.00 92.69 100 VAL A CA 1
ATOM 809 C C . VAL A 1 100 ? -7.619 1.624 -10.010 1.00 92.69 100 VAL A C 1
ATOM 811 O O . VAL A 1 100 ? -8.471 2.289 -9.423 1.00 92.69 100 VAL A O 1
ATOM 814 N N . PHE A 1 101 ? -7.560 0.294 -9.899 1.00 90.69 101 PHE A N 1
ATOM 815 C CA . PHE A 1 101 ? -8.499 -0.452 -9.051 1.00 90.69 101 PHE A CA 1
ATOM 816 C C . PHE A 1 101 ? -8.371 -0.079 -7.575 1.00 90.69 101 PHE A C 1
ATOM 818 O O . PHE A 1 101 ? -9.376 -0.009 -6.873 1.00 90.69 101 PHE A O 1
ATOM 825 N N . PHE A 1 102 ? -7.152 0.180 -7.110 1.00 90.25 102 PHE A N 1
ATOM 826 C CA . PHE A 1 102 ? -6.894 0.570 -5.733 1.00 90.25 102 PHE A CA 1
ATOM 827 C C . PHE A 1 102 ? -7.429 1.971 -5.415 1.00 90.25 102 PHE A C 1
ATOM 829 O O . PHE A 1 102 ? -8.001 2.155 -4.354 1.00 90.25 102 PHE A O 1
ATOM 836 N N . ILE A 1 103 ? -7.321 2.933 -6.335 1.00 90.75 103 ILE A N 1
ATOM 837 C CA . ILE A 1 103 ? -7.900 4.278 -6.166 1.00 90.75 103 ILE A CA 1
ATOM 838 C C . ILE A 1 103 ? -9.434 4.239 -6.199 1.00 90.75 103 ILE A C 1
ATOM 840 O O . ILE A 1 103 ? -10.079 5.014 -5.507 1.00 90.75 103 ILE A O 1
ATOM 844 N N . LEU A 1 104 ? -10.029 3.350 -7.002 1.00 89.44 104 LEU A N 1
ATOM 845 C CA . LEU A 1 104 ? -11.487 3.184 -7.050 1.00 89.44 104 LEU A CA 1
ATOM 846 C C . LEU A 1 104 ? -12.049 2.420 -5.842 1.00 89.44 104 LEU A C 1
ATOM 848 O O . LEU A 1 104 ? -13.217 2.598 -5.508 1.00 89.44 104 LEU A O 1
ATOM 852 N N . GLY A 1 105 ? -11.259 1.517 -5.257 1.00 82.12 105 GLY A N 1
ATOM 853 C CA . GLY A 1 105 ? -11.680 0.656 -4.151 1.00 82.12 105 GLY A CA 1
ATOM 854 C C . GLY A 1 105 ? -11.255 1.124 -2.756 1.00 82.12 105 GLY A C 1
ATOM 855 O O . GLY A 1 105 ? -11.835 0.644 -1.782 1.00 82.12 105 GLY A O 1
ATOM 856 N N . GLY A 1 106 ? -10.233 1.979 -2.660 1.00 69.81 106 GLY A N 1
ATOM 857 C CA . GLY A 1 106 ? -9.771 2.614 -1.421 1.00 69.81 106 GLY A CA 1
ATOM 858 C C . GLY A 1 106 ? -10.671 3.763 -1.000 1.00 69.81 106 GLY A C 1
ATOM 859 O O . GLY A 1 106 ? -10.874 3.893 0.227 1.00 69.81 106 GLY A O 1
#

Sequence (106 aa):
MRFLRALRLIQFSEILQFLNILKTSNSIKLVNLLSIFISTWLTAAGFIHLVENSGDPWENFQNNQALTYWECVYLLMVTMSTVGYGDVYAKTTLGRLFMVFFILGG

InterPro domains:
  IPR013099 Potassium channel domain [PF07885] (37-106)
  IPR047871 Calcium-activated potassium channel slowpoke-like [PTHR10027] (2-106)

Secondary structure (DSSP, 8-state):
-GGGGGGGGGHHHHHHHHTT---SHHHHHHHHHHHHHHHHHHHHHHHHHHHHHH--GGGTTTT-----HHHHHHHHHHHHTT---SSS---SHHHHHHHHHHHHH-

pLDDT: mean 86.56, std 6.7, range [58.25, 94.38]

Foldseek 3Di:
DVQLVLLCLLCVLVVCVVVVVDDDPVVSVVSNVVSVVRSVLSSLLVVLQVDQQQADVVVVRPRHDNDDSVVSSVCSVCVQVVNCPVPDDRPHPVSVVSSVVSSVVD

Radius of gyration: 16.4 Å; chains: 1; bounding box: 32×29×50 Å

Organism: Galemys pyrenaicus (NCBI:txid202257)